Protein AF-A0A972A937-F1 (afdb_monomer_lite)

Sequence (56 aa):
MKNFLKYLGIVLIFVGVLLLAIYTFQSHTENTLLLSSMLLVIIGILVHIITNKYID

Secondary structure (DSSP, 8-state):
-HHHHHHHHHHHHHHHHHHHHHHHHS--S-SHHHHHHHHHHHHHHHHHHHHHHHT-

Foldseek 3Di:
DLVVLLCQLVVLLVVLVVLVVVVVVDDDPDCPSVVVSVVSNVVSPVSNVCSVVPSD

Radius of gyration: 13.15 Å; chains: 1; bounding box: 36×14×33 Å

Structure (mmCIF, N/CA/C/O backbone):
data_AF-A0A972A937-F1
#
_entry.id   AF-A0A972A937-F1
#
loop_
_atom_site.group_PDB
_atom_site.id
_atom_site.type_symbol
_atom_site.label_atom_id
_atom_site.label_alt_id
_atom_site.label_comp_id
_atom_site.label_asym_id
_atom_site.label_entity_id
_atom_site.label_seq_id
_atom_site.pdbx_PDB_ins_code
_atom_site.Cartn_x
_atom_site.Cartn_y
_atom_site.Cartn_z
_atom_site.occupancy
_atom_site.B_iso_or_equiv
_atom_site.auth_seq_id
_atom_site.auth_comp_id
_atom_site.auth_asym_id
_atom_site.auth_atom_id
_atom_site.pdbx_PDB_model_num
ATOM 1 N N . MET A 1 1 ? -19.983 6.581 6.170 1.00 60.31 1 MET A N 1
ATOM 2 C CA . MET A 1 1 ? -18.527 6.867 6.218 1.00 60.31 1 MET A CA 1
ATOM 3 C C . MET A 1 1 ? -17.710 5.782 6.924 1.00 60.31 1 MET A C 1
ATOM 5 O O . MET A 1 1 ? -16.664 5.438 6.396 1.00 60.31 1 MET A O 1
ATOM 9 N N . LYS A 1 2 ? -18.178 5.179 8.032 1.00 66.94 2 LYS A N 1
ATOM 10 C CA . LYS A 1 2 ? -17.472 4.069 8.714 1.00 66.94 2 LYS A CA 1
ATOM 11 C C . LYS A 1 2 ? -17.134 2.882 7.792 1.00 66.94 2 LYS A C 1
ATOM 13 O O . LYS A 1 2 ? -15.999 2.426 7.777 1.00 66.94 2 LYS A O 1
ATOM 18 N N . ASN A 1 3 ? -18.072 2.479 6.929 1.00 74.56 3 ASN A N 1
ATOM 19 C CA . ASN A 1 3 ? -17.850 1.382 5.975 1.00 74.56 3 ASN A CA 1
ATOM 20 C C . ASN A 1 3 ? -16.775 1.698 4.925 1.00 74.56 3 ASN A C 1
ATOM 22 O O . ASN A 1 3 ? -16.010 0.818 4.561 1.00 74.56 3 ASN A O 1
ATOM 26 N N . PHE A 1 4 ? -16.683 2.946 4.453 1.00 74.94 4 PHE A N 1
ATOM 27 C CA . PHE A 1 4 ? -15.641 3.331 3.494 1.00 74.94 4 PHE A CA 1
ATOM 28 C C . PHE A 1 4 ? -14.252 3.215 4.126 1.00 74.94 4 PHE A C 1
ATOM 30 O O . PHE A 1 4 ? -13.341 2.652 3.528 1.00 74.94 4 PHE A O 1
ATOM 37 N N . LEU A 1 5 ? -14.121 3.671 5.375 1.00 77.94 5 LEU A N 1
ATOM 38 C CA . LEU A 1 5 ? -12.876 3.568 6.129 1.00 77.94 5 LEU A CA 1
ATOM 39 C C . LEU A 1 5 ? -12.503 2.098 6.391 1.00 77.94 5 LEU A C 1
ATOM 41 O O . LEU A 1 5 ? -11.334 1.742 6.283 1.00 77.94 5 LEU A O 1
ATOM 45 N N . LYS A 1 6 ? -13.500 1.225 6.619 1.00 77.38 6 LYS A N 1
ATOM 46 C CA . LYS A 1 6 ? -13.317 -0.232 6.772 1.00 77.38 6 LYS A CA 1
ATOM 47 C C . LYS A 1 6 ? -12.691 -0.884 5.539 1.00 77.38 6 LYS A C 1
ATOM 49 O O . LYS A 1 6 ? -11.793 -1.715 5.673 1.00 77.38 6 LYS A O 1
ATOM 54 N N . TYR A 1 7 ? -13.113 -0.477 4.344 1.00 88.25 7 TYR A N 1
ATOM 55 C CA . TYR A 1 7 ? -12.559 -1.002 3.093 1.00 88.25 7 TYR A CA 1
ATOM 56 C C . TYR A 1 7 ? -11.279 -0.290 2.641 1.00 88.25 7 TYR A C 1
ATOM 58 O O . TYR A 1 7 ? -10.537 -0.844 1.834 1.00 88.25 7 TYR A O 1
ATOM 66 N N . LEU A 1 8 ? -10.961 0.890 3.181 1.00 89.94 8 LEU A N 1
ATOM 67 C CA . LEU A 1 8 ? -9.792 1.671 2.769 1.00 89.94 8 LEU A CA 1
ATOM 68 C C . LEU A 1 8 ? -8.479 0.890 2.913 1.00 89.94 8 LEU A C 1
ATOM 70 O O . LEU A 1 8 ? -7.645 0.928 2.013 1.00 89.94 8 LEU A O 1
ATOM 74 N N . GLY A 1 9 ? -8.315 0.142 4.009 1.00 90.88 9 GLY A N 1
ATOM 75 C CA . GLY A 1 9 ? -7.126 -0.688 4.224 1.00 90.88 9 GLY A CA 1
ATOM 76 C C . GLY A 1 9 ? -6.950 -1.756 3.141 1.00 90.88 9 GLY A C 1
ATOM 77 O O . GLY A 1 9 ? -5.863 -1.896 2.588 1.00 90.88 9 GLY A O 1
ATOM 78 N N . ILE A 1 10 ? -8.033 -2.445 2.760 1.00 92.88 10 ILE A N 1
ATOM 79 C CA . ILE A 1 10 ? -7.990 -3.468 1.703 1.00 92.88 10 ILE A CA 1
ATOM 80 C C . ILE A 1 10 ? -7.678 -2.843 0.336 1.00 92.88 10 ILE A C 1
ATOM 82 O O . ILE A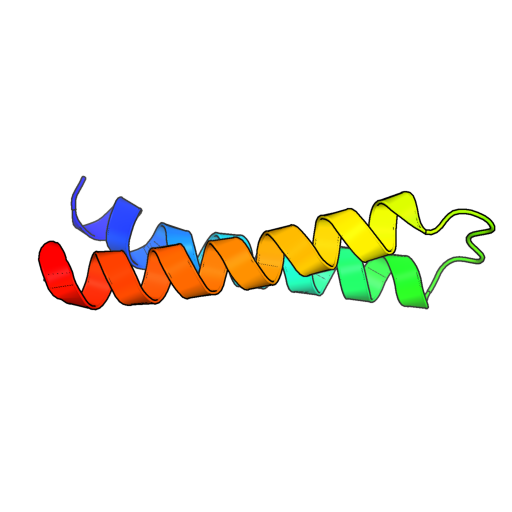 1 10 ? -6.904 -3.401 -0.437 1.00 92.88 10 ILE A O 1
ATOM 86 N N . VAL A 1 11 ? -8.234 -1.659 0.056 1.00 94.88 11 VAL A N 1
ATOM 87 C CA . VAL A 1 11 ? -7.994 -0.924 -1.194 1.00 94.88 11 VAL A CA 1
ATOM 88 C C . VAL A 1 11 ? -6.533 -0.480 -1.286 1.00 94.88 11 VAL A C 1
ATOM 90 O O . VAL A 1 11 ? -5.908 -0.665 -2.326 1.00 94.88 11 VAL A O 1
ATOM 93 N N . LEU A 1 12 ? -5.963 0.044 -0.197 1.00 94.44 12 LEU A N 1
ATOM 94 C CA . LEU A 1 12 ? -4.549 0.427 -0.126 1.00 94.44 12 LEU A CA 1
ATOM 95 C C . LEU A 1 12 ? -3.622 -0.768 -0.380 1.00 94.44 12 LEU A C 1
ATOM 97 O O . LEU A 1 12 ? -2.689 -0.657 -1.174 1.00 94.44 12 LEU A O 1
ATOM 101 N N . ILE A 1 13 ? -3.910 -1.923 0.232 1.00 95.81 13 ILE A N 1
ATOM 102 C CA . ILE A 1 13 ? -3.153 -3.160 -0.011 1.00 95.81 13 ILE A CA 1
ATOM 103 C C . ILE A 1 13 ? -3.237 -3.547 -1.488 1.00 95.81 13 ILE A C 1
ATOM 105 O O . ILE A 1 13 ? -2.211 -3.818 -2.108 1.00 95.81 13 ILE A O 1
ATOM 109 N N . PHE A 1 14 ? -4.438 -3.536 -2.068 1.00 96.50 14 PHE A N 1
ATOM 110 C CA . PHE A 1 14 ? -4.648 -3.919 -3.462 1.00 96.50 14 PHE A CA 1
ATOM 111 C C . PHE A 1 14 ? -3.878 -3.017 -4.436 1.00 96.50 14 PHE A C 1
ATOM 113 O O . PHE A 1 14 ? -3.201 -3.514 -5.335 1.00 96.50 14 PHE A O 1
ATOM 120 N N . VAL A 1 15 ? -3.905 -1.698 -4.221 1.00 96.12 15 VAL A N 1
ATOM 121 C CA . VAL A 1 15 ? -3.125 -0.736 -5.017 1.00 96.12 15 VAL A CA 1
ATOM 122 C C . VAL A 1 15 ? -1.621 -0.975 -4.855 1.00 96.12 15 VAL A C 1
ATOM 124 O O . VAL A 1 15 ? -0.898 -0.980 -5.849 1.00 96.12 15 VAL A O 1
ATOM 127 N N . GLY A 1 16 ? -1.144 -1.226 -3.633 1.00 95.81 16 GLY A N 1
ATOM 128 C CA . GLY A 1 16 ? 0.261 -1.549 -3.381 1.00 95.81 16 GLY A CA 1
ATOM 129 C C . GLY A 1 16 ? 0.721 -2.808 -4.121 1.00 95.81 16 GLY A C 1
ATOM 130 O O . GLY A 1 16 ? 1.768 -2.794 -4.766 1.00 95.81 16 GLY A O 1
ATOM 131 N N . VAL A 1 17 ? -0.095 -3.866 -4.106 1.00 96.62 17 VAL A N 1
ATOM 132 C CA . VAL A 1 17 ? 0.172 -5.116 -4.837 1.00 96.62 17 VAL A CA 1
ATOM 133 C C . VAL A 1 17 ? 0.178 -4.894 -6.351 1.00 96.62 17 VAL A C 1
ATOM 135 O O . VAL A 1 17 ? 1.048 -5.429 -7.033 1.00 96.62 17 VAL A O 1
ATOM 138 N N . LEU A 1 18 ? -0.737 -4.081 -6.887 1.00 96.38 18 LEU A N 1
ATOM 139 C CA . LEU A 1 18 ? -0.743 -3.738 -8.312 1.00 96.38 18 LEU A CA 1
ATOM 140 C C . LEU A 1 18 ? 0.528 -2.993 -8.732 1.00 96.38 18 LEU A C 1
ATOM 142 O O . LEU A 1 18 ? 1.108 -3.319 -9.765 1.00 96.38 18 LEU A O 1
ATOM 146 N N . LEU A 1 19 ? 0.993 -2.032 -7.930 1.00 94.44 19 LEU A N 1
ATOM 147 C CA . LEU A 1 19 ? 2.250 -1.327 -8.199 1.00 94.44 19 LEU A CA 1
ATOM 148 C C . LEU A 1 19 ? 3.454 -2.275 -8.151 1.00 94.44 19 LEU A C 1
ATOM 150 O O . LEU A 1 19 ? 4.324 -2.195 -9.015 1.00 94.44 19 LEU A O 1
ATOM 154 N N . LEU A 1 20 ? 3.472 -3.212 -7.200 1.00 94.19 20 LEU A N 1
ATOM 155 C CA . LEU A 1 20 ? 4.468 -4.285 -7.136 1.00 94.19 20 LEU A CA 1
ATOM 156 C C . LEU A 1 20 ? 4.439 -5.162 -8.392 1.00 94.1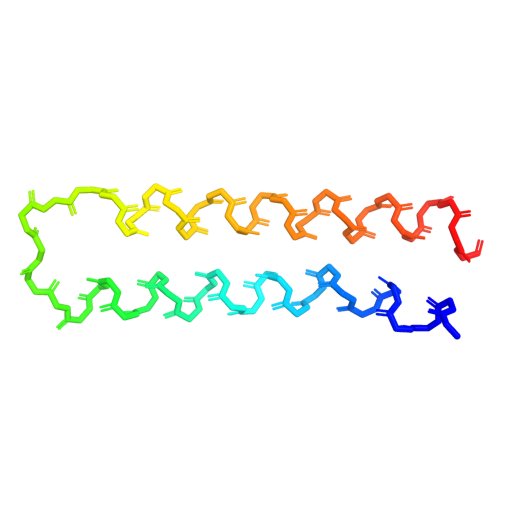9 20 LEU A C 1
ATOM 158 O O . LEU A 1 20 ? 5.484 -5.428 -8.976 1.00 94.19 20 LEU A O 1
ATOM 162 N N . ALA A 1 21 ? 3.255 -5.565 -8.852 1.00 93.88 21 ALA A N 1
ATOM 163 C CA . ALA A 1 21 ? 3.120 -6.334 -10.084 1.00 93.88 21 ALA A CA 1
ATOM 164 C C . ALA A 1 21 ? 3.670 -5.549 -11.287 1.00 93.88 21 ALA A C 1
ATOM 166 O O . ALA A 1 21 ? 4.484 -6.074 -12.041 1.00 93.88 21 ALA A O 1
ATOM 167 N N . ILE A 1 22 ? 3.316 -4.268 -11.428 1.00 92.00 22 ILE A N 1
ATOM 168 C CA . ILE A 1 22 ? 3.834 -3.405 -12.502 1.00 92.00 22 ILE A CA 1
ATOM 169 C C . ILE A 1 22 ? 5.364 -3.301 -12.440 1.00 92.00 22 ILE A C 1
ATOM 171 O O . ILE A 1 22 ? 6.017 -3.426 -13.477 1.00 92.00 22 ILE A O 1
ATOM 175 N N . TYR A 1 23 ? 5.936 -3.134 -11.243 1.00 91.75 23 TYR A N 1
ATOM 176 C CA . TYR A 1 23 ? 7.386 -3.112 -11.040 1.00 91.75 23 TYR A CA 1
ATOM 177 C C . TYR A 1 23 ? 8.058 -4.380 -11.579 1.00 91.75 23 TYR A C 1
ATOM 179 O O . TYR A 1 23 ? 9.087 -4.292 -12.239 1.00 91.75 23 TYR A O 1
ATOM 187 N N . THR A 1 24 ? 7.457 -5.556 -11.354 1.00 90.19 24 THR A N 1
ATOM 188 C CA . THR A 1 24 ? 8.048 -6.842 -11.769 1.00 90.19 24 THR A CA 1
ATOM 189 C C . THR A 1 24 ? 8.092 -7.057 -13.281 1.00 90.19 24 THR A C 1
ATOM 191 O O . THR A 1 24 ? 8.965 -7.777 -13.758 1.00 90.19 24 THR A O 1
ATOM 194 N N . PHE A 1 25 ? 7.190 -6.436 -14.047 1.00 90.38 25 PHE A N 1
ATOM 195 C CA . PHE A 1 25 ? 7.126 -6.595 -15.508 1.00 90.38 25 PHE A CA 1
ATOM 196 C C . PHE A 1 25 ? 7.928 -5.542 -16.283 1.00 90.38 25 PHE A C 1
ATOM 198 O O . PHE A 1 25 ? 7.989 -5.597 -17.510 1.00 90.38 25 PHE A O 1
ATOM 205 N N . GLN A 1 26 ? 8.537 -4.578 -15.595 1.00 87.44 26 GLN A N 1
ATOM 206 C CA . GLN A 1 26 ? 9.267 -3.476 -16.210 1.00 87.44 26 GLN A CA 1
ATOM 207 C C . GLN A 1 26 ? 10.706 -3.434 -15.698 1.00 87.44 26 GLN A C 1
ATOM 209 O O . GLN A 1 26 ? 10.962 -3.522 -14.498 1.00 87.44 26 GLN A O 1
ATOM 214 N N . SER A 1 27 ? 11.653 -3.222 -16.606 1.00 81.62 27 SER A N 1
ATOM 215 C CA . SER A 1 27 ? 13.068 -3.064 -16.271 1.00 81.62 27 SER A CA 1
ATOM 216 C C . SER A 1 27 ? 13.310 -1.704 -15.614 1.00 81.62 27 SER A C 1
ATOM 218 O O . SER A 1 27 ? 13.458 -0.694 -16.300 1.00 81.62 27 SER A O 1
ATOM 220 N N . HIS A 1 28 ? 13.336 -1.673 -14.283 1.00 79.56 28 HIS A N 1
ATOM 221 C CA . HIS A 1 28 ? 13.593 -0.464 -13.504 1.00 79.56 28 HIS A CA 1
ATOM 222 C C . HIS A 1 28 ? 15.037 -0.431 -13.000 1.00 79.56 28 HIS A C 1
ATOM 224 O O . HIS A 1 28 ? 15.513 -1.391 -12.400 1.00 79.56 28 HIS A O 1
ATOM 230 N N . THR A 1 29 ? 15.715 0.701 -13.182 1.00 81.75 29 THR A N 1
ATOM 231 C CA . THR A 1 29 ? 17.028 0.965 -12.565 1.00 81.75 29 THR A CA 1
ATOM 232 C C . THR A 1 29 ? 16.893 1.569 -11.164 1.00 81.75 29 THR A C 1
ATOM 234 O O . THR A 1 29 ? 17.842 1.551 -10.385 1.00 81.75 29 THR A O 1
ATOM 237 N N . GLU A 1 30 ? 15.713 2.105 -10.837 1.00 88.44 30 GLU A N 1
ATOM 238 C CA . GLU A 1 30 ? 15.429 2.756 -9.560 1.00 88.44 30 GLU A CA 1
ATOM 239 C C . GLU A 1 30 ? 14.506 1.924 -8.664 1.00 88.44 30 GLU A C 1
ATOM 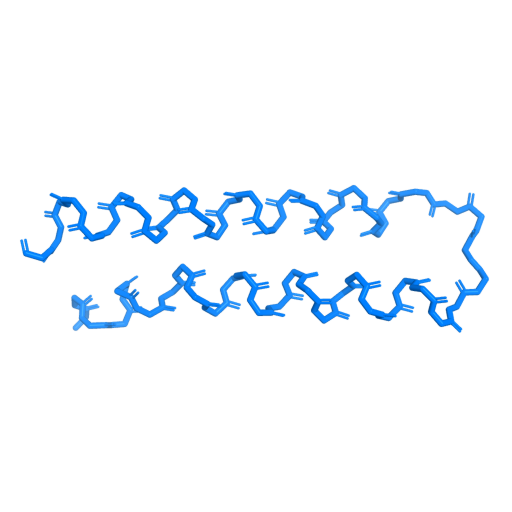241 O O . GLU A 1 30 ? 13.563 1.275 -9.117 1.00 88.44 30 GLU A O 1
ATOM 246 N N . ASN A 1 31 ? 14.745 2.006 -7.353 1.00 90.25 31 ASN A N 1
ATOM 247 C CA . ASN A 1 31 ? 13.986 1.279 -6.328 1.00 90.25 31 ASN A CA 1
ATOM 248 C C . ASN A 1 31 ? 12.841 2.105 -5.723 1.00 90.25 31 ASN A C 1
ATOM 250 O O . ASN A 1 31 ? 12.199 1.677 -4.767 1.00 90.25 31 ASN A O 1
ATOM 254 N N . THR A 1 32 ? 12.578 3.297 -6.255 1.00 92.00 32 THR A N 1
ATOM 255 C CA . THR A 1 32 ? 11.538 4.218 -5.776 1.00 92.00 32 THR A CA 1
ATOM 256 C C . THR A 1 32 ? 10.143 3.596 -5.853 1.00 92.00 32 THR A C 1
ATOM 258 O O . THR A 1 32 ? 9.365 3.678 -4.897 1.00 92.00 32 THR A O 1
ATOM 261 N N . LE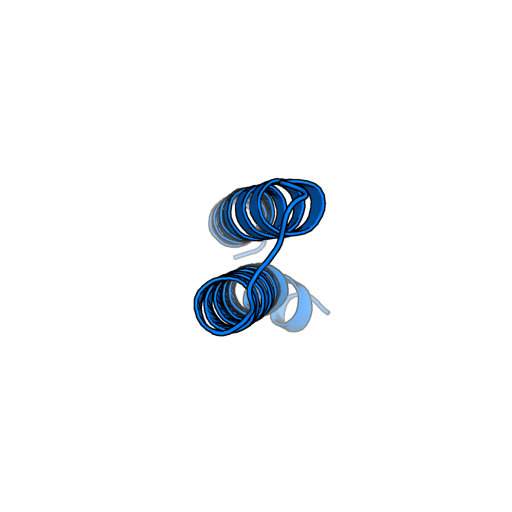U A 1 33 ? 9.832 2.900 -6.950 1.00 91.19 33 LEU A N 1
ATOM 262 C CA . LEU A 1 33 ? 8.536 2.244 -7.140 1.00 91.19 33 LEU A CA 1
ATOM 263 C C . LEU A 1 33 ? 8.391 0.983 -6.267 1.00 91.19 33 LEU A C 1
ATOM 265 O O . LEU A 1 33 ? 7.331 0.744 -5.688 1.00 91.19 33 LEU A O 1
ATOM 269 N N . LEU A 1 34 ? 9.478 0.233 -6.067 1.00 93.56 34 LEU A N 1
ATOM 270 C CA . LEU A 1 34 ? 9.518 -0.894 -5.129 1.00 93.56 34 LEU A CA 1
ATOM 271 C C . LEU A 1 34 ? 9.312 -0.440 -3.675 1.00 93.56 34 LEU A C 1
ATOM 273 O O . LEU A 1 34 ? 8.524 -1.022 -2.934 1.00 93.56 34 LEU A O 1
ATOM 277 N N . LEU A 1 35 ? 9.988 0.634 -3.265 1.00 95.38 35 LEU A N 1
ATOM 278 C CA . LEU A 1 35 ? 9.891 1.154 -1.904 1.00 95.38 35 LEU A CA 1
ATOM 279 C C . LEU A 1 35 ? 8.509 1.760 -1.626 1.00 95.38 35 LEU A C 1
ATOM 281 O O . LEU A 1 35 ? 7.922 1.502 -0.577 1.00 95.38 35 LEU A O 1
ATOM 285 N N . SER A 1 36 ? 7.962 2.526 -2.572 1.00 94.25 36 SER A N 1
ATOM 286 C CA . SER A 1 36 ? 6.623 3.111 -2.435 1.00 94.25 36 SER A CA 1
ATOM 287 C C . SER A 1 36 ? 5.523 2.051 -2.398 1.00 94.25 36 SER A C 1
ATOM 289 O O . SER A 1 36 ? 4.651 2.134 -1.536 1.00 94.25 36 SER A O 1
ATOM 291 N N . SER A 1 37 ? 5.584 1.027 -3.255 1.00 94.12 37 SER A N 1
ATOM 292 C CA . SER A 1 37 ? 4.630 -0.093 -3.240 1.00 94.12 37 SER A CA 1
ATOM 293 C C . SER A 1 37 ? 4.696 -0.893 -1.936 1.00 94.12 37 SER A C 1
ATOM 295 O O . SER A 1 37 ? 3.653 -1.179 -1.347 1.00 94.12 37 SER A O 1
ATOM 297 N N . MET A 1 38 ? 5.899 -1.157 -1.415 1.00 95.69 38 MET A N 1
ATOM 298 C CA . MET A 1 38 ? 6.080 -1.791 -0.106 1.00 95.69 38 MET A CA 1
ATOM 299 C C . MET A 1 38 ? 5.456 -0.960 1.025 1.00 95.69 38 MET A C 1
ATOM 301 O O . MET A 1 38 ? 4.697 -1.494 1.836 1.00 95.69 38 MET A O 1
ATOM 305 N N . LEU A 1 39 ? 5.723 0.350 1.065 1.00 96.88 39 LEU A N 1
ATOM 306 C CA . LEU A 1 39 ? 5.127 1.249 2.058 1.00 96.88 39 LEU A CA 1
ATOM 307 C C . LEU A 1 39 ? 3.598 1.282 1.953 1.00 96.88 39 LEU A C 1
ATOM 309 O O . LEU A 1 39 ? 2.921 1.261 2.978 1.00 96.88 39 LEU A O 1
ATOM 313 N N . LEU A 1 40 ? 3.049 1.277 0.737 1.00 96.25 40 LEU A N 1
ATOM 314 C CA . LEU A 1 40 ? 1.604 1.267 0.498 1.00 96.25 40 LEU A CA 1
ATOM 315 C C . LEU A 1 40 ? 0.935 0.011 1.066 1.00 96.25 40 LEU A C 1
ATOM 317 O O . LEU A 1 40 ? -0.098 0.117 1.728 1.00 96.25 40 LEU A O 1
ATOM 321 N N . VAL A 1 41 ? 1.551 -1.160 0.875 1.00 96.81 41 VAL A N 1
ATOM 322 C CA . VAL A 1 41 ? 1.067 -2.421 1.458 1.00 96.81 41 VAL A CA 1
ATOM 323 C C . VAL A 1 41 ? 1.127 -2.373 2.985 1.00 96.81 41 VAL A C 1
ATOM 325 O O . VAL A 1 41 ? 0.135 -2.691 3.640 1.00 96.81 41 VAL A O 1
ATOM 328 N N . ILE A 1 42 ? 2.247 -1.926 3.565 1.00 97.25 42 ILE A N 1
ATOM 329 C CA . ILE A 1 42 ? 2.412 -1.830 5.025 1.00 97.25 42 ILE A CA 1
ATOM 330 C C . ILE A 1 42 ? 1.368 -0.882 5.629 1.00 97.25 42 ILE A C 1
ATOM 332 O O . ILE A 1 42 ? 0.688 -1.239 6.591 1.00 97.25 42 ILE A O 1
ATOM 336 N N . ILE A 1 43 ? 1.199 0.308 5.049 1.00 96.31 43 ILE A N 1
ATOM 337 C CA . ILE A 1 43 ? 0.208 1.291 5.502 1.00 96.31 43 ILE A CA 1
ATOM 338 C C . ILE A 1 43 ? -1.206 0.728 5.347 1.00 96.31 43 ILE A C 1
ATOM 340 O O . ILE A 1 43 ? -2.010 0.856 6.266 1.00 96.31 43 ILE A O 1
ATOM 344 N N . GLY A 1 44 ? -1.511 0.063 4.231 1.00 95.12 44 GLY A N 1
ATOM 345 C CA . GLY A 1 44 ? -2.810 -0.569 4.015 1.00 95.12 44 GLY A CA 1
ATOM 346 C C . GLY A 1 44 ? -3.139 -1.628 5.071 1.00 95.12 44 GLY A C 1
ATOM 347 O O . GLY A 1 44 ? -4.252 -1.634 5.600 1.00 95.12 44 GLY A O 1
ATOM 348 N N . ILE A 1 45 ? -2.159 -2.453 5.457 1.00 95.50 45 ILE A N 1
ATOM 349 C CA . ILE A 1 45 ? -2.295 -3.428 6.552 1.00 95.50 45 ILE A CA 1
ATOM 350 C C . ILE A 1 45 ? -2.551 -2.714 7.880 1.00 95.50 45 ILE A C 1
ATOM 352 O O . ILE A 1 45 ? -3.492 -3.070 8.590 1.00 95.50 45 ILE A O 1
ATOM 356 N N . LEU A 1 46 ? -1.765 -1.686 8.211 1.00 95.50 46 LEU A N 1
ATOM 357 C CA . LEU A 1 46 ? -1.951 -0.922 9.447 1.00 95.50 46 LEU A CA 1
ATOM 358 C C . LEU A 1 46 ? -3.341 -0.282 9.508 1.00 95.50 46 LEU A C 1
ATOM 360 O O . LEU A 1 46 ? -4.029 -0.408 10.519 1.00 95.50 46 LEU A O 1
ATOM 364 N N . VAL A 1 47 ? -3.788 0.347 8.420 1.00 93.69 47 VAL A N 1
ATOM 365 C CA . VAL A 1 47 ? -5.125 0.946 8.317 1.00 93.69 47 VAL A CA 1
ATOM 366 C C . VAL A 1 47 ? -6.206 -0.120 8.461 1.00 93.69 47 VAL A C 1
ATOM 368 O O . VAL A 1 47 ? -7.182 0.113 9.172 1.00 9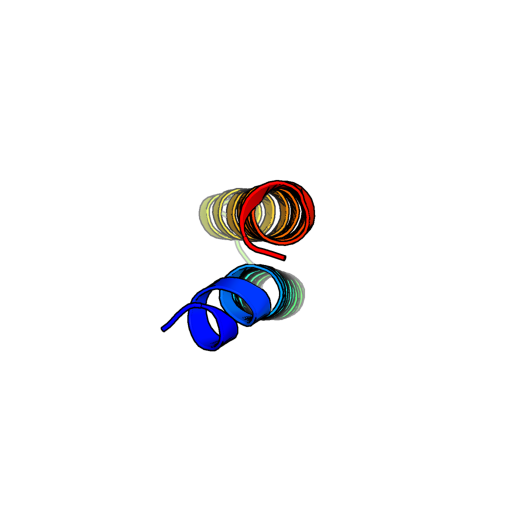3.69 47 VAL A O 1
ATOM 371 N N . HIS A 1 48 ? -6.040 -1.292 7.843 1.00 91.81 48 HIS A N 1
ATOM 372 C CA . HIS A 1 48 ? -6.991 -2.393 7.977 1.00 91.81 48 HIS A CA 1
ATOM 373 C C . HIS A 1 48 ? -7.098 -2.867 9.434 1.00 91.81 48 HIS A C 1
ATOM 375 O O . HIS A 1 48 ? -8.203 -2.944 9.969 1.00 91.81 48 HIS A O 1
ATOM 381 N N . ILE A 1 49 ? -5.962 -3.088 10.105 1.00 92.88 49 ILE A N 1
ATOM 382 C CA . ILE A 1 49 ? -5.910 -3.519 11.510 1.00 92.88 49 ILE A CA 1
ATOM 383 C C . ILE A 1 49 ? -6.527 -2.465 12.434 1.00 92.88 49 ILE A C 1
ATOM 385 O O . ILE A 1 49 ? -7.375 -2.794 13.261 1.00 92.88 49 ILE A O 1
ATOM 389 N N . ILE A 1 50 ? -6.118 -1.199 12.307 1.00 91.75 50 ILE A N 1
ATOM 390 C CA . ILE A 1 50 ? -6.610 -0.101 13.151 1.00 91.75 50 ILE A CA 1
ATOM 391 C C . ILE A 1 50 ? -8.114 0.067 12.942 1.00 91.75 50 ILE A C 1
ATOM 393 O O . ILE A 1 50 ? -8.868 0.142 13.909 1.00 91.75 50 ILE A O 1
ATOM 397 N N . THR A 1 51 ? -8.579 0.066 11.696 1.00 89.88 51 THR A N 1
ATOM 398 C CA . THR A 1 51 ? -10.006 0.248 11.421 1.00 89.88 51 THR A CA 1
ATOM 399 C C . THR A 1 51 ? -10.833 -0.905 11.978 1.00 89.88 51 THR A C 1
ATOM 401 O O . THR A 1 51 ? -11.840 -0.662 12.636 1.00 89.88 51 THR A O 1
ATOM 404 N N . ASN A 1 52 ? -10.372 -2.144 11.813 1.00 87.69 52 ASN A N 1
ATOM 405 C CA . ASN A 1 52 ? -11.042 -3.317 12.370 1.00 87.69 52 ASN A CA 1
ATOM 406 C C . ASN A 1 52 ? -10.986 -3.376 13.909 1.00 87.69 52 ASN A C 1
ATOM 408 O O . ASN A 1 52 ? -11.801 -4.045 14.529 1.00 87.69 52 ASN A O 1
ATOM 412 N N . LYS A 1 53 ? -10.015 -2.705 1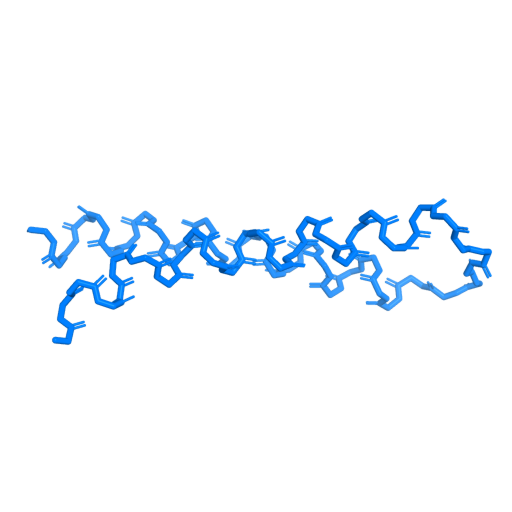4.540 1.00 87.25 53 LYS A N 1
ATOM 413 C CA . LYS A 1 53 ? -9.865 -2.667 16.002 1.00 87.25 53 LYS A CA 1
ATOM 414 C C . LYS A 1 53 ? -10.676 -1.555 16.674 1.00 87.25 53 LYS A C 1
ATOM 416 O O . LYS A 1 53 ? -11.092 -1.737 17.812 1.00 87.25 53 LYS A O 1
ATOM 421 N N . TYR A 1 54 ? -10.828 -0.399 16.026 1.00 83.62 54 TYR A N 1
ATOM 422 C CA . TYR A 1 54 ? -11.371 0.811 16.664 1.00 83.62 54 TYR A CA 1
ATOM 423 C C . TYR A 1 54 ? -12.687 1.322 16.066 1.00 83.62 54 TYR A C 1
ATOM 425 O O . TYR A 1 54 ? -13.359 2.127 16.708 1.00 83.62 54 TYR A O 1
ATOM 433 N N . ILE A 1 55 ? -13.015 0.952 14.826 1.00 75.19 55 ILE A N 1
ATOM 434 C CA . ILE A 1 55 ? -14.171 1.502 14.093 1.00 75.19 55 ILE A CA 1
ATOM 435 C C . ILE A 1 55 ? -15.272 0.453 13.889 1.00 75.19 55 ILE A C 1
ATOM 437 O O . ILE A 1 55 ? -16.415 0.846 13.628 1.00 75.19 55 ILE A O 1
ATOM 441 N N . ASP A 1 56 ? -14.933 -0.831 14.022 1.00 59.38 56 ASP A N 1
ATOM 442 C CA . ASP A 1 56 ? -15.904 -1.924 14.131 1.00 59.38 56 ASP A CA 1
ATOM 443 C C . ASP A 1 56 ? -16.653 -1.913 15.472 1.00 59.38 56 ASP A C 1
ATOM 445 O O . ASP A 1 56 ? -16.035 -1.551 16.502 1.00 59.38 56 ASP A O 1
#

pLDDT: mean 89.2, std 8.88, range [59.38, 97.25]